Protein AF-A0A7T3RBI3-F1 (afdb_monomer_lite)

Organism: NCBI:txid2787628

Secondary structure (DSSP, 8-state):
----EETTEE-----------------------SS--SHHHHHHHHHHHHHTT-TTHHHHHHHHHHHHHHHHHHHHHHHTT----HHHHHHHHHHHHHHHHHHHHHS-----S-HHHHHHHHHHHHHH---HHHHHHHHHHHTT--TTTS-HHHHHHHHHHHHHHHHTT---

Radius of gyration: 20.13 Å; chains: 1; bounding box: 44×34×60 Å

Foldseek 3Di:
DDWDQDPPGTDDPPPDDDDDDPDDPDDPPQDADPDDPDLFNVLSNLLNVCVVPPVVSLVVNLVSQLVLQLVLLVVVCVVVVPDDDPVVSSVLSNQLSVVVSCCCPPVVDRDRDGPSVSSNVSSCCSVPPDDPVRLLVVVCVVVVHPLVPDDPVVVVVSVVVSVVVVVVPPDD

Sequence (172 aa):
MRGEKTECGFQYFLDFDFYEQEEKKEIDDLLFFAAPENDNQRLMNLQYEYYHGMPEKIDKIFLLLLEIARKIISKEAKEKKLIFCIDHKEELAVDSASLVIEQILKNRLKIRTSFIAYLYLQVKKTMYSKTKAQKLEDYCIKNNINFFLLSEDEKRKVKRNFEEYKKEGRHE

pLDDT: mean 77.63, std 19.92, range [29.38, 96.88]

Structure (mmCIF, N/CA/C/O backbone):
data_AF-A0A7T3RBI3-F1
#
_entry.id   AF-A0A7T3RBI3-F1
#
loop_
_atom_site.group_PDB
_atom_site.id
_atom_site.type_symbol
_atom_site.label_atom_id
_atom_site.label_alt_id
_atom_site.label_comp_id
_atom_site.label_asym_id
_atom_site.label_entity_id
_atom_site.label_seq_id
_atom_site.pdbx_PDB_ins_code
_atom_site.Cartn_x
_atom_site.Cartn_y
_atom_site.Cartn_z
_atom_site.occupancy
_atom_site.B_iso_or_equiv
_atom_site.auth_seq_id
_atom_site.auth_comp_id
_atom_site.auth_asym_id
_atom_site.auth_atom_id
_atom_site.pdbx_PDB_model_num
ATOM 1 N N . MET A 1 1 ? -12.278 -18.023 -1.692 1.00 36.78 1 MET A N 1
ATOM 2 C CA . MET A 1 1 ? -12.269 -17.496 -0.312 1.00 36.78 1 MET A CA 1
ATOM 3 C C . MET A 1 1 ? -13.171 -18.399 0.507 1.00 36.78 1 MET A C 1
ATOM 5 O O . MET A 1 1 ? -14.339 -18.506 0.154 1.00 36.78 1 MET A O 1
ATOM 9 N N . ARG A 1 2 ? -12.639 -19.129 1.492 1.00 31.02 2 ARG A N 1
ATOM 10 C CA . ARG A 1 2 ? -13.479 -19.882 2.431 1.00 31.02 2 ARG A CA 1
ATOM 11 C C . ARG A 1 2 ? -13.813 -18.928 3.571 1.00 31.02 2 ARG A C 1
ATOM 13 O O . ARG A 1 2 ? -12.907 -18.444 4.229 1.00 31.02 2 ARG A O 1
ATOM 20 N N . GLY A 1 3 ? -15.085 -18.574 3.701 1.00 29.38 3 GLY A N 1
ATOM 21 C CA . GLY A 1 3 ? -15.598 -17.858 4.861 1.00 29.38 3 GLY A CA 1
ATOM 22 C C . GLY A 1 3 ? -16.449 -18.832 5.652 1.00 29.38 3 GLY A C 1
ATOM 23 O O . GLY A 1 3 ? -17.344 -19.451 5.074 1.00 29.38 3 GLY A O 1
ATOM 24 N N . GLU A 1 4 ? -16.161 -18.988 6.936 1.00 33.66 4 GLU A N 1
ATOM 25 C CA . GLU A 1 4 ? -17.071 -19.668 7.849 1.00 33.66 4 GLU A CA 1
ATOM 26 C C . GLU A 1 4 ? -18.069 -18.668 8.429 1.00 33.66 4 GLU A C 1
ATOM 28 O O . GLU A 1 4 ? -17.805 -17.469 8.553 1.00 33.66 4 GLU A O 1
ATOM 33 N N . LYS A 1 5 ? -19.271 -19.171 8.699 1.00 30.84 5 LYS A N 1
ATOM 34 C CA . LYS A 1 5 ? -20.405 -18.389 9.178 1.00 30.84 5 LYS A CA 1
ATOM 35 C C . LYS A 1 5 ? -20.363 -18.412 10.705 1.00 30.84 5 LYS A C 1
ATOM 37 O O . LYS A 1 5 ? -20.611 -19.462 11.287 1.00 30.84 5 LYS A O 1
ATOM 42 N N . THR A 1 6 ? -20.059 -17.285 11.339 1.00 45.34 6 THR A N 1
ATOM 43 C CA . THR A 1 6 ? -20.161 -17.134 12.798 1.00 45.34 6 THR A CA 1
ATOM 44 C C . THR A 1 6 ? -21.398 -16.310 13.165 1.00 45.34 6 THR A C 1
ATOM 46 O O . THR A 1 6 ? -21.981 -15.625 12.317 1.00 45.34 6 THR A O 1
ATOM 49 N N . GLU A 1 7 ? -21.830 -16.399 14.428 1.00 40.50 7 GLU A N 1
ATOM 50 C CA . GLU A 1 7 ? -23.079 -15.803 14.938 1.00 40.50 7 GLU A CA 1
ATOM 51 C C . GLU A 1 7 ? -23.141 -14.262 14.827 1.00 40.50 7 GLU A C 1
ATOM 53 O O . GLU A 1 7 ? -24.224 -13.692 14.932 1.00 40.50 7 GLU A O 1
ATOM 58 N N . CYS A 1 8 ? -22.028 -13.588 14.503 1.00 34.12 8 CYS A N 1
ATOM 59 C CA . CYS A 1 8 ? -21.947 -12.130 14.331 1.00 34.12 8 CYS A CA 1
ATOM 60 C C . CYS A 1 8 ? -21.548 -11.649 12.915 1.00 34.12 8 CYS A C 1
ATOM 62 O O . CYS A 1 8 ? -21.332 -10.453 12.719 1.00 34.12 8 CYS A O 1
ATOM 64 N N . GLY A 1 9 ? -21.500 -12.525 11.901 1.00 40.78 9 GLY A N 1
ATOM 65 C CA . GLY A 1 9 ? -21.255 -12.144 10.498 1.00 40.78 9 GLY A CA 1
ATOM 66 C C . GLY A 1 9 ? -20.036 -12.810 9.849 1.00 40.78 9 GLY A C 1
ATOM 67 O O . GLY A 1 9 ? -19.403 -13.687 10.419 1.00 40.78 9 GLY A O 1
ATOM 68 N N . PHE A 1 10 ? -19.731 -12.436 8.598 1.00 33.91 10 PHE A N 1
ATOM 69 C CA . PHE A 1 10 ? -18.623 -13.028 7.832 1.00 33.91 10 PHE A CA 1
ATOM 70 C C . PHE A 1 10 ? -17.271 -12.459 8.280 1.00 33.91 10 PHE A C 1
ATOM 72 O O . PHE A 1 10 ? -16.916 -11.337 7.909 1.00 33.91 10 PHE A O 1
ATOM 79 N N . GLN A 1 11 ? -16.494 -13.252 9.015 1.00 35.03 11 GLN A N 1
ATOM 80 C CA . GLN A 1 11 ? -15.105 -12.945 9.343 1.00 35.03 11 GLN A CA 1
ATOM 81 C C . GLN A 1 11 ? -14.205 -13.415 8.194 1.00 35.03 11 GLN A C 1
ATOM 83 O O . GLN A 1 11 ? -14.110 -14.604 7.891 1.00 35.03 11 GLN A O 1
ATOM 88 N N . TYR A 1 12 ? -13.580 -12.465 7.497 1.00 39.38 12 TYR A N 1
ATOM 89 C CA . TYR A 1 12 ? -12.584 -12.774 6.474 1.00 39.38 12 TYR A CA 1
ATOM 90 C C . TYR A 1 12 ? -11.237 -12.950 7.171 1.00 39.38 12 TYR A C 1
ATOM 92 O O . TYR A 1 12 ? -10.554 -11.964 7.444 1.00 39.38 12 TYR A O 1
ATOM 100 N N . PHE A 1 13 ? -10.858 -14.195 7.446 1.00 35.34 13 PHE A N 1
ATOM 101 C CA . PHE A 1 13 ? -9.477 -14.520 7.776 1.00 35.34 13 PHE A CA 1
ATOM 102 C C . PHE A 1 13 ? -8.606 -14.211 6.550 1.00 35.34 13 PHE A C 1
ATOM 104 O O . PHE A 1 13 ? -8.731 -14.826 5.489 1.00 35.34 13 PHE A O 1
ATOM 111 N N . LEU A 1 14 ? -7.761 -13.186 6.663 1.00 39.34 14 LEU A N 1
ATOM 112 C CA . LEU A 1 14 ? -6.578 -13.070 5.818 1.00 39.34 14 LEU A CA 1
ATOM 113 C C . LEU A 1 14 ? -5.552 -14.039 6.408 1.00 39.34 14 LEU A C 1
ATOM 115 O O . LEU A 1 14 ? -4.709 -13.629 7.198 1.00 39.34 14 LEU A O 1
ATOM 119 N N . ASP A 1 15 ? -5.663 -15.319 6.050 1.00 32.56 15 ASP A N 1
ATOM 120 C CA . ASP A 1 15 ? -4.645 -16.329 6.347 1.00 32.56 15 ASP A CA 1
ATOM 121 C C . ASP A 1 15 ? -3.393 -16.005 5.527 1.00 32.56 15 ASP A C 1
ATOM 123 O O . ASP A 1 15 ? -3.202 -16.503 4.417 1.00 32.56 15 ASP A O 1
ATOM 127 N N . PHE A 1 16 ? -2.571 -15.088 6.022 1.00 39.59 16 PHE A N 1
ATOM 128 C CA . PHE A 1 16 ? -1.218 -14.886 5.524 1.00 39.59 16 PHE A CA 1
ATOM 129 C C . PHE A 1 16 ? -0.348 -14.375 6.670 1.00 39.59 16 PHE A C 1
ATOM 131 O O . PHE A 1 16 ? -0.054 -13.184 6.788 1.00 39.59 16 PHE A O 1
ATOM 138 N N . ASP A 1 17 ? 0.034 -15.304 7.543 1.00 34.22 17 ASP A N 1
ATOM 139 C CA . ASP A 1 17 ? 1.093 -15.084 8.517 1.00 34.22 17 ASP A CA 1
ATOM 140 C C . ASP A 1 17 ? 2.401 -14.854 7.760 1.00 34.22 17 ASP A C 1
ATOM 142 O O . ASP A 1 17 ? 2.870 -15.717 7.018 1.00 34.22 17 ASP A O 1
ATOM 146 N N . PHE A 1 18 ? 2.994 -13.676 7.932 1.00 42.56 18 PHE A N 1
ATOM 147 C CA . PHE A 1 18 ? 4.344 -13.406 7.455 1.00 42.56 18 PHE A CA 1
ATOM 148 C C . PHE A 1 18 ? 5.209 -12.976 8.637 1.00 42.56 18 PHE A C 1
ATOM 150 O O . PHE A 1 18 ? 5.390 -11.788 8.902 1.00 42.56 18 PHE A O 1
ATOM 157 N N . TYR A 1 19 ? 5.712 -13.970 9.368 1.00 39.12 19 TYR A N 1
ATOM 158 C CA . TYR A 1 19 ? 6.871 -13.808 10.236 1.00 39.12 19 TYR A CA 1
ATOM 159 C C . TYR A 1 19 ? 8.121 -14.301 9.496 1.00 39.12 19 TYR A C 1
ATOM 161 O O . TYR A 1 19 ? 8.124 -15.391 8.937 1.00 39.12 19 TYR A O 1
ATOM 169 N N . GLU A 1 20 ? 9.140 -13.437 9.512 1.00 46.16 20 GLU A N 1
ATOM 170 C CA . GLU A 1 20 ? 10.551 -13.647 9.151 1.00 46.16 20 GLU A CA 1
ATOM 171 C C . GLU A 1 20 ? 10.860 -14.098 7.711 1.00 46.16 20 GLU A C 1
ATOM 173 O O . GLU A 1 20 ? 10.853 -15.270 7.349 1.00 46.16 20 GLU A O 1
ATOM 178 N N . GLN A 1 21 ? 11.222 -13.121 6.874 1.00 45.31 21 GLN A N 1
ATOM 179 C CA . GLN A 1 21 ? 11.862 -13.367 5.584 1.00 45.31 21 GLN A CA 1
ATOM 180 C C . GLN A 1 21 ? 13.365 -13.582 5.824 1.00 45.31 21 GLN A C 1
ATOM 182 O O . GLN A 1 21 ? 14.106 -12.623 6.031 1.00 45.31 21 GLN A O 1
ATOM 187 N N . GLU A 1 22 ? 13.803 -14.842 5.832 1.00 36.69 22 GLU A N 1
ATOM 188 C CA . GLU A 1 22 ? 15.224 -15.205 5.824 1.00 36.69 22 GLU A CA 1
ATOM 189 C C . GLU A 1 22 ? 15.952 -14.573 4.624 1.00 36.69 22 GLU A C 1
ATOM 191 O O . GLU A 1 22 ? 15.441 -14.565 3.498 1.00 36.69 22 GLU A O 1
ATOM 196 N N . GLU A 1 23 ? 17.174 -14.082 4.858 1.00 37.06 23 GLU A N 1
ATOM 197 C CA . GLU A 1 23 ? 18.072 -13.515 3.848 1.00 37.06 23 GLU A CA 1
ATOM 198 C C . GLU A 1 23 ? 18.494 -14.570 2.808 1.00 37.06 23 GLU A C 1
ATOM 200 O O . GLU A 1 23 ? 19.575 -15.162 2.867 1.00 37.06 23 GLU A O 1
ATOM 205 N N . LYS A 1 24 ? 17.659 -14.809 1.795 1.00 34.53 24 LYS A N 1
ATOM 206 C CA . LYS A 1 24 ? 18.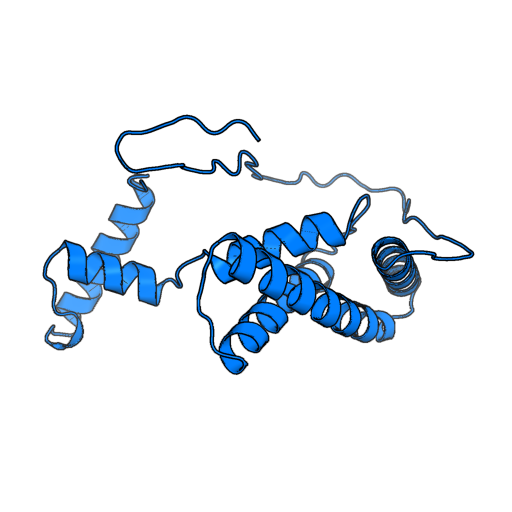092 -15.514 0.586 1.00 34.53 24 LYS A CA 1
ATOM 207 C C . LYS A 1 24 ? 18.833 -14.537 -0.322 1.00 34.53 24 LYS A C 1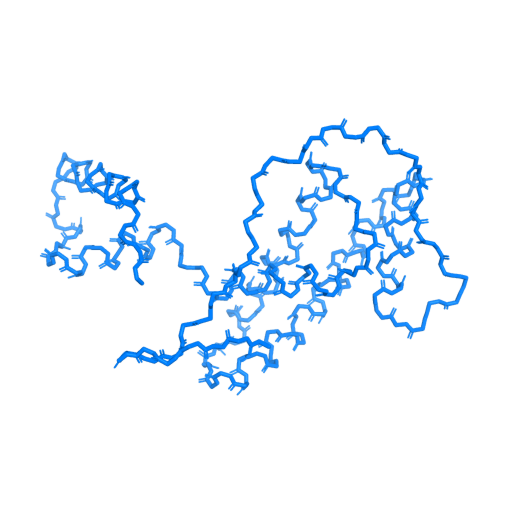
ATOM 209 O O . LYS A 1 24 ? 18.274 -13.550 -0.786 1.00 34.53 24 LYS A O 1
ATOM 214 N N . LYS A 1 25 ? 20.107 -14.835 -0.593 1.00 41.16 25 LYS A N 1
ATOM 215 C CA . LYS A 1 25 ? 20.902 -14.193 -1.651 1.00 41.16 25 LYS A CA 1
ATOM 216 C C . LYS A 1 25 ? 20.190 -14.401 -2.994 1.00 41.16 25 LYS A C 1
ATOM 218 O O . LYS A 1 25 ? 20.188 -15.512 -3.517 1.00 41.16 25 LYS A O 1
ATOM 223 N N . GLU A 1 26 ? 19.551 -13.358 -3.517 1.00 41.28 26 GLU A N 1
ATOM 224 C CA . GLU A 1 26 ? 18.744 -13.436 -4.737 1.00 41.28 26 GLU A CA 1
ATOM 225 C C . GLU A 1 26 ? 19.552 -13.082 -5.991 1.00 41.28 26 GLU A C 1
ATOM 227 O O . GLU A 1 26 ? 20.112 -11.993 -6.109 1.00 41.28 26 GLU A O 1
ATOM 232 N N . ILE A 1 27 ? 19.539 -14.012 -6.948 1.00 43.78 27 ILE A N 1
ATOM 233 C CA . ILE A 1 27 ? 19.799 -13.771 -8.370 1.00 43.78 27 ILE A CA 1
ATOM 234 C C . ILE A 1 27 ? 18.779 -12.730 -8.863 1.00 43.78 27 ILE A C 1
ATOM 236 O O . ILE A 1 27 ? 17.613 -12.755 -8.453 1.00 43.78 27 ILE A O 1
ATOM 240 N N . ASP A 1 28 ? 19.236 -11.783 -9.684 1.00 59.06 28 ASP A N 1
ATOM 241 C CA . ASP A 1 28 ? 18.520 -10.567 -10.090 1.00 59.06 28 ASP A CA 1
ATOM 242 C C . ASP A 1 28 ? 17.426 -10.826 -11.149 1.00 59.06 28 ASP A C 1
ATOM 244 O O . ASP A 1 28 ? 17.388 -10.208 -12.207 1.00 59.06 28 ASP A O 1
ATOM 248 N N . ASP A 1 29 ? 16.523 -11.770 -10.873 1.00 69.19 29 ASP A N 1
ATOM 249 C CA . ASP A 1 29 ? 15.448 -12.193 -11.781 1.00 69.19 29 ASP A CA 1
ATOM 250 C C . ASP A 1 29 ? 14.239 -11.242 -11.707 1.00 69.19 29 ASP A C 1
ATOM 252 O O . ASP A 1 29 ? 13.121 -11.624 -11.347 1.00 69.19 29 ASP A O 1
ATOM 256 N N . LEU A 1 30 ? 14.454 -9.960 -12.005 1.00 80.38 30 LEU A N 1
ATOM 257 C CA . LEU A 1 30 ? 13.359 -9.009 -12.178 1.00 80.38 30 LEU A CA 1
ATOM 258 C C . LEU A 1 30 ? 12.766 -9.156 -13.582 1.00 80.38 30 LEU A C 1
ATOM 260 O O . LEU A 1 30 ? 13.467 -9.056 -14.586 1.00 80.38 30 LEU A O 1
ATOM 264 N N . LEU A 1 31 ? 11.452 -9.381 -13.650 1.00 82.38 31 LEU A N 1
ATOM 265 C CA . LEU A 1 31 ? 10.739 -9.516 -14.918 1.00 82.38 31 LEU A CA 1
ATOM 266 C C . LEU A 1 31 ? 10.717 -8.183 -15.677 1.00 82.38 31 LEU A C 1
ATOM 268 O O . LEU A 1 31 ? 10.310 -7.158 -15.129 1.00 82.38 31 LEU A O 1
ATOM 272 N N . PHE A 1 32 ? 11.078 -8.236 -16.958 1.00 86.62 32 PHE A N 1
ATOM 273 C CA . PHE A 1 32 ? 10.935 -7.139 -17.907 1.00 86.62 32 PHE A CA 1
ATOM 274 C C . PHE A 1 32 ? 10.091 -7.588 -19.102 1.00 86.62 32 PHE A C 1
ATOM 276 O O . PHE A 1 32 ? 10.316 -8.649 -19.684 1.00 86.62 32 PHE A O 1
ATOM 283 N N . PHE A 1 33 ? 9.128 -6.759 -19.488 1.00 88.00 33 PHE A N 1
ATOM 284 C CA . PHE A 1 33 ? 8.228 -6.989 -20.612 1.00 88.00 33 PHE A CA 1
ATOM 285 C C . PHE A 1 33 ? 8.511 -5.955 -21.701 1.00 88.00 33 PHE A C 1
ATOM 287 O O . PHE A 1 33 ? 8.285 -4.766 -21.492 1.00 88.00 33 PHE A O 1
ATOM 294 N N . ALA A 1 34 ? 8.957 -6.387 -22.883 1.00 84.06 34 ALA A N 1
ATOM 295 C CA . ALA A 1 34 ? 9.275 -5.470 -23.985 1.00 84.06 34 ALA A CA 1
ATOM 296 C C . ALA A 1 34 ? 8.073 -4.608 -24.426 1.00 84.06 34 ALA A C 1
ATOM 298 O O . ALA A 1 34 ? 8.244 -3.453 -24.807 1.00 84.06 34 ALA A O 1
ATOM 299 N N . ALA A 1 35 ? 6.859 -5.155 -24.326 1.00 86.44 35 ALA A N 1
ATOM 300 C CA . ALA A 1 35 ? 5.606 -4.456 -24.578 1.00 86.44 35 ALA A CA 1
ATOM 301 C C . ALA A 1 35 ? 4.648 -4.688 -23.393 1.00 86.44 35 ALA A C 1
ATOM 303 O O . ALA A 1 35 ? 3.992 -5.726 -23.344 1.00 86.44 35 ALA A O 1
ATOM 304 N N . PRO A 1 36 ? 4.597 -3.782 -22.398 1.00 88.25 36 PRO A N 1
ATOM 305 C CA . PRO A 1 36 ? 3.705 -3.942 -21.256 1.00 88.25 36 PRO A CA 1
ATOM 306 C C . PRO A 1 36 ? 2.256 -3.616 -21.654 1.00 88.25 36 PRO A C 1
ATOM 308 O O . PRO A 1 36 ? 1.935 -2.485 -22.013 1.00 88.25 36 PRO A O 1
ATOM 311 N N . GLU A 1 37 ? 1.370 -4.603 -21.556 1.00 88.06 37 GLU A N 1
ATOM 312 C CA . GLU A 1 37 ? -0.044 -4.518 -21.948 1.00 88.06 37 GLU A CA 1
ATOM 313 C C . GLU A 1 37 ? -0.956 -4.064 -20.802 1.00 88.06 37 GLU A C 1
ATOM 315 O O . GLU A 1 37 ? -2.053 -3.557 -21.029 1.00 88.06 37 GLU A O 1
ATOM 320 N N . ASN A 1 38 ? -0.522 -4.257 -19.554 1.00 91.19 38 ASN A N 1
ATOM 321 C CA . ASN A 1 38 ? -1.320 -3.960 -18.368 1.00 91.19 38 ASN A CA 1
ATOM 322 C C . ASN A 1 38 ? -0.524 -3.220 -17.286 1.00 91.19 38 ASN A C 1
ATOM 324 O O . ASN A 1 38 ? 0.708 -3.227 -17.263 1.00 91.19 38 ASN A O 1
ATOM 328 N N . ASP A 1 39 ? -1.247 -2.602 -16.350 1.00 92.19 39 ASP A N 1
ATOM 329 C CA . ASP A 1 39 ? -0.660 -1.804 -15.268 1.00 92.19 39 ASP A CA 1
ATOM 330 C C . ASP A 1 39 ? 0.314 -2.604 -14.385 1.00 92.19 39 ASP A C 1
ATOM 332 O O . ASP A 1 39 ? 1.308 -2.057 -13.911 1.00 92.19 39 ASP A O 1
ATOM 336 N N . ASN A 1 40 ? 0.093 -3.914 -14.217 1.00 92.06 40 ASN A N 1
ATOM 337 C CA . ASN A 1 40 ? 1.011 -4.780 -13.477 1.00 92.06 40 ASN A CA 1
ATOM 338 C C . ASN A 1 40 ? 2.368 -4.901 -14.183 1.00 92.06 40 ASN A C 1
ATOM 340 O O . ASN A 1 40 ? 3.405 -4.721 -13.553 1.00 92.06 40 ASN A O 1
ATOM 344 N N . GLN A 1 41 ? 2.366 -5.172 -15.489 1.00 92.25 41 GLN A N 1
ATOM 345 C CA . GLN A 1 41 ? 3.582 -5.256 -16.301 1.00 92.25 41 GLN A CA 1
ATOM 346 C C . GLN A 1 41 ? 4.295 -3.902 -16.380 1.00 92.25 41 GLN A C 1
ATOM 348 O O . GLN A 1 41 ? 5.519 -3.850 -16.292 1.00 92.25 41 GLN A O 1
ATOM 353 N N . ARG A 1 42 ? 3.544 -2.795 -16.465 1.00 93.50 42 ARG A N 1
ATOM 354 C CA . ARG A 1 42 ? 4.112 -1.437 -16.407 1.00 93.50 42 ARG A CA 1
ATOM 355 C C . ARG A 1 42 ? 4.848 -1.194 -15.086 1.00 93.50 42 ARG A C 1
ATOM 357 O O . ARG A 1 42 ? 5.971 -0.703 -15.112 1.00 93.50 42 ARG A O 1
ATOM 364 N N . LEU A 1 43 ? 4.262 -1.579 -13.949 1.00 94.69 43 LEU A N 1
ATOM 365 C CA . LEU A 1 43 ? 4.920 -1.481 -12.639 1.00 94.69 43 LEU A CA 1
ATOM 366 C C . LEU A 1 43 ? 6.149 -2.393 -12.526 1.00 94.69 43 LEU A C 1
ATOM 368 O O . LEU A 1 43 ? 7.165 -1.968 -11.983 1.00 94.69 43 LEU A O 1
ATOM 372 N N . MET A 1 44 ? 6.089 -3.609 -13.074 1.00 91.62 44 MET A N 1
ATOM 373 C CA . MET A 1 44 ? 7.236 -4.525 -13.105 1.00 91.62 44 MET A CA 1
ATOM 374 C C . MET A 1 44 ? 8.406 -3.950 -13.907 1.00 91.62 44 MET A C 1
ATOM 376 O O . MET A 1 44 ? 9.531 -3.956 -13.414 1.00 91.62 44 MET A O 1
ATOM 380 N N . ASN A 1 45 ? 8.138 -3.362 -15.074 1.00 93.06 45 ASN A N 1
ATOM 381 C CA . ASN A 1 45 ? 9.164 -2.685 -15.865 1.00 93.06 45 ASN A CA 1
ATOM 382 C C . ASN A 1 45 ? 9.759 -1.482 -15.128 1.00 93.06 45 ASN A C 1
ATOM 384 O O . ASN A 1 45 ? 10.973 -1.315 -15.117 1.00 93.06 45 ASN A O 1
ATOM 388 N N . LEU A 1 46 ? 8.928 -0.658 -14.483 1.00 94.25 46 LEU A N 1
ATOM 389 C CA . LEU A 1 46 ? 9.421 0.485 -13.710 1.00 94.25 46 LEU A CA 1
ATOM 390 C C . LEU A 1 46 ? 10.302 0.042 -12.533 1.00 94.25 46 LEU A C 1
ATOM 392 O 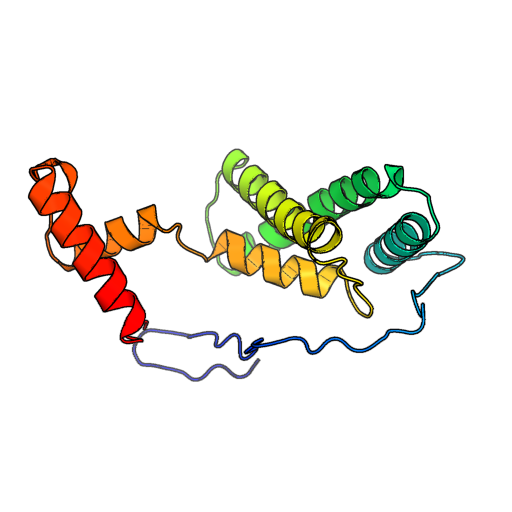O . LEU A 1 46 ? 11.325 0.667 -12.264 1.00 94.25 46 LEU A O 1
ATOM 396 N N . GLN A 1 47 ? 9.935 -1.046 -11.850 1.00 93.31 47 GLN A N 1
ATOM 397 C CA . GLN A 1 47 ? 10.759 -1.653 -10.804 1.00 93.31 47 GLN A CA 1
ATOM 398 C C . GLN A 1 47 ? 12.081 -2.179 -11.372 1.00 93.31 47 GLN A C 1
ATOM 400 O O . GLN A 1 47 ? 13.130 -1.954 -10.774 1.00 93.31 47 GLN A O 1
ATOM 405 N N . TYR A 1 48 ? 12.044 -2.856 -12.523 1.00 92.25 48 TYR A N 1
ATOM 406 C CA . TYR A 1 48 ? 13.243 -3.317 -13.218 1.00 92.25 48 TYR A CA 1
ATOM 407 C C . TYR A 1 48 ? 14.189 -2.145 -13.508 1.00 92.25 48 TYR A C 1
ATOM 409 O O . TYR A 1 48 ? 15.350 -2.188 -13.110 1.00 92.25 48 TYR A O 1
ATOM 417 N N . GLU A 1 49 ? 13.684 -1.073 -14.124 1.00 91.88 49 GLU A N 1
ATOM 418 C CA . GLU A 1 49 ? 14.465 0.130 -14.433 1.00 91.88 49 GLU A CA 1
ATOM 419 C C . GLU A 1 49 ? 15.031 0.792 -13.165 1.00 91.88 49 GLU A C 1
ATOM 421 O O . GLU A 1 49 ? 16.196 1.188 -13.146 1.00 91.88 49 GLU A O 1
ATOM 426 N N . TYR A 1 50 ? 14.242 0.859 -12.087 1.00 92.81 50 TYR A N 1
ATOM 427 C CA . TYR A 1 50 ? 14.680 1.388 -10.793 1.00 92.81 50 TYR A CA 1
ATOM 428 C C . TYR A 1 50 ? 15.893 0.629 -10.237 1.00 92.81 50 TYR A C 1
ATOM 430 O O . TYR A 1 50 ? 16.907 1.243 -9.899 1.00 92.81 50 TYR A O 1
ATOM 438 N N . TYR A 1 51 ? 15.828 -0.705 -10.196 1.00 89.38 51 TYR A N 1
ATOM 439 C CA . TYR A 1 51 ? 16.935 -1.533 -9.706 1.00 89.38 51 TYR A CA 1
ATOM 440 C C . TYR A 1 51 ? 18.141 -1.569 -10.658 1.00 89.38 51 TYR A C 1
ATOM 442 O O . TYR A 1 51 ? 19.251 -1.826 -10.201 1.00 89.38 51 TYR A O 1
ATOM 450 N N . HIS A 1 52 ? 17.955 -1.232 -11.938 1.00 88.56 52 HIS A N 1
ATOM 451 C CA . HIS A 1 52 ? 19.022 -1.107 -12.940 1.00 88.56 52 HIS A CA 1
ATOM 452 C C . HIS A 1 52 ? 19.631 0.305 -13.030 1.00 88.56 52 HIS A C 1
ATOM 454 O O . HIS A 1 52 ? 20.334 0.619 -13.991 1.00 88.56 52 HIS A O 1
ATOM 460 N N . GLY A 1 53 ? 19.408 1.156 -12.024 1.00 88.06 53 GLY A N 1
ATOM 461 C CA . GLY A 1 53 ? 20.119 2.428 -11.878 1.00 88.06 53 GLY A CA 1
ATOM 462 C C . GLY A 1 53 ? 19.359 3.668 -12.347 1.00 88.06 53 GLY A C 1
ATOM 463 O O . GLY A 1 53 ? 19.985 4.709 -12.524 1.00 88.06 53 GLY A O 1
ATOM 464 N N . MET A 1 54 ? 18.035 3.586 -12.515 1.00 90.88 54 MET A N 1
ATOM 465 C CA . MET A 1 54 ? 17.166 4.743 -12.781 1.00 90.88 54 MET A CA 1
ATOM 466 C C . MET A 1 54 ? 16.326 5.099 -11.537 1.00 90.88 54 MET A C 1
ATOM 468 O O . MET A 1 54 ? 15.139 4.758 -11.468 1.00 90.88 54 MET A O 1
ATOM 472 N N . PRO A 1 55 ? 16.907 5.749 -10.508 1.00 88.81 55 PRO A N 1
ATOM 473 C CA . PRO A 1 55 ? 16.212 6.028 -9.250 1.00 88.81 55 PRO A CA 1
ATOM 474 C C . PRO A 1 55 ? 14.957 6.896 -9.426 1.00 88.81 55 PRO A C 1
ATOM 476 O O . PRO A 1 55 ? 13.997 6.737 -8.676 1.00 88.81 55 PRO A O 1
ATOM 479 N N . GLU A 1 56 ? 14.907 7.750 -10.449 1.00 91.19 56 GLU A N 1
ATOM 480 C CA . GLU A 1 56 ? 13.766 8.608 -10.787 1.00 91.19 56 GLU A CA 1
ATOM 481 C C . GLU A 1 56 ? 12.498 7.827 -11.175 1.00 91.19 56 GLU A C 1
ATOM 483 O O . GLU A 1 56 ? 11.402 8.384 -11.263 1.00 91.19 56 GLU A O 1
ATOM 488 N N . LYS A 1 57 ? 12.610 6.515 -11.412 1.00 91.81 57 LYS A N 1
ATOM 489 C CA . LYS A 1 57 ? 11.455 5.655 -11.689 1.00 91.81 57 LYS A CA 1
ATOM 490 C C . LYS A 1 57 ? 10.591 5.426 -10.458 1.00 91.81 57 LYS A C 1
ATOM 492 O O . LYS A 1 57 ? 9.419 5.100 -10.631 1.00 91.81 57 LYS A O 1
ATOM 497 N N . ILE A 1 58 ? 11.106 5.660 -9.249 1.00 93.06 58 ILE A N 1
ATOM 498 C CA . ILE A 1 58 ? 10.322 5.513 -8.018 1.00 93.06 58 ILE A CA 1
ATOM 499 C C . ILE A 1 58 ? 9.093 6.433 -8.005 1.00 93.06 58 ILE A C 1
ATOM 501 O O . ILE A 1 58 ? 8.006 5.995 -7.631 1.00 93.06 58 ILE A O 1
ATOM 505 N N . ASP A 1 59 ? 9.220 7.655 -8.528 1.00 93.31 59 ASP A N 1
ATOM 506 C CA . ASP A 1 59 ? 8.113 8.612 -8.620 1.00 93.31 59 ASP A CA 1
ATOM 507 C C . ASP A 1 59 ? 7.040 8.113 -9.594 1.00 93.31 59 ASP A C 1
ATOM 509 O O . ASP A 1 59 ? 5.840 8.210 -9.338 1.00 93.31 59 ASP A O 1
ATOM 513 N N . LYS A 1 60 ? 7.467 7.499 -10.704 1.00 95.94 60 LYS A N 1
ATOM 514 C CA . LYS A 1 60 ? 6.556 6.893 -11.686 1.00 95.94 60 LYS A CA 1
ATOM 515 C C . LYS A 1 60 ? 5.844 5.669 -11.119 1.00 95.94 60 LYS A C 1
ATOM 517 O O . LYS A 1 60 ? 4.660 5.486 -11.400 1.00 95.94 60 LYS A O 1
ATOM 522 N N . ILE A 1 61 ? 6.538 4.857 -10.316 1.00 95.12 61 ILE A N 1
ATOM 523 C CA . ILE A 1 61 ? 5.930 3.744 -9.577 1.00 95.12 61 ILE A CA 1
ATOM 524 C C . ILE A 1 61 ? 4.860 4.302 -8.639 1.00 95.12 61 ILE A C 1
ATOM 526 O O . ILE A 1 61 ? 3.723 3.841 -8.684 1.00 95.12 61 ILE A O 1
ATOM 530 N N . PHE A 1 62 ? 5.185 5.324 -7.845 1.00 95.75 62 PHE A N 1
ATOM 531 C CA . PHE A 1 62 ? 4.249 5.928 -6.898 1.00 95.75 62 PHE A CA 1
ATOM 532 C C . PHE A 1 62 ? 2.986 6.467 -7.580 1.00 95.75 62 PHE A C 1
ATOM 534 O O . PHE A 1 62 ? 1.877 6.127 -7.170 1.00 95.75 62 PHE A O 1
ATOM 541 N N . LEU A 1 63 ? 3.133 7.248 -8.653 1.00 96.88 63 LEU A N 1
ATOM 542 C CA . LEU A 1 63 ? 1.994 7.817 -9.381 1.00 96.88 63 LEU A CA 1
ATOM 543 C C . LEU A 1 63 ? 1.083 6.735 -9.975 1.00 96.88 63 LEU A C 1
ATOM 545 O O . LEU A 1 63 ? -0.142 6.846 -9.894 1.00 96.88 63 LEU A O 1
ATOM 549 N N . LEU A 1 64 ? 1.666 5.672 -10.537 1.00 96.81 64 LEU A N 1
ATOM 550 C CA . LEU A 1 64 ? 0.891 4.568 -11.099 1.00 96.81 64 LEU A CA 1
ATOM 551 C C . LEU A 1 64 ? 0.201 3.743 -9.998 1.00 96.81 64 LEU A C 1
ATOM 553 O O . LEU A 1 64 ? -0.969 3.387 -10.140 1.00 96.81 64 LEU A O 1
ATOM 557 N N . LEU A 1 65 ? 0.875 3.499 -8.869 1.00 96.50 65 LEU A N 1
ATOM 558 C CA . LEU A 1 65 ? 0.267 2.868 -7.693 1.00 96.50 65 LEU A CA 1
ATOM 559 C C . LEU A 1 65 ? -0.917 3.680 -7.163 1.00 96.50 65 LEU A C 1
ATOM 561 O O . LEU A 1 65 ? -1.947 3.094 -6.839 1.00 96.50 65 LEU A O 1
ATOM 565 N N . LEU A 1 66 ? -0.796 5.007 -7.107 1.00 96.62 66 LEU A N 1
ATOM 566 C CA . LEU A 1 66 ? -1.858 5.896 -6.640 1.00 96.62 66 LEU A CA 1
ATOM 567 C C . LEU A 1 66 ? -3.110 5.790 -7.524 1.00 96.62 66 LEU A C 1
ATOM 569 O O . LEU A 1 66 ? -4.223 5.648 -7.015 1.00 96.62 66 LEU A O 1
ATOM 573 N N . GLU A 1 67 ? -2.942 5.790 -8.849 1.00 96.44 67 GLU A N 1
ATOM 574 C CA . GLU A 1 67 ? -4.055 5.627 -9.792 1.00 96.44 67 GLU A CA 1
ATOM 575 C C . GLU A 1 67 ? -4.786 4.289 -9.589 1.00 96.44 67 GLU A C 1
ATOM 577 O O . GLU A 1 67 ? -6.020 4.232 -9.535 1.00 96.44 67 GLU A O 1
ATOM 582 N N . ILE A 1 68 ? -4.025 3.205 -9.434 1.00 96.12 68 ILE A N 1
ATOM 583 C CA . ILE A 1 68 ? -4.573 1.862 -9.226 1.00 96.12 68 ILE A CA 1
ATOM 584 C C . ILE A 1 68 ? -5.250 1.767 -7.854 1.00 96.12 68 ILE A C 1
ATOM 586 O O . ILE A 1 68 ? -6.349 1.219 -7.754 1.00 96.12 68 ILE A O 1
ATOM 590 N N . ALA A 1 69 ? -4.651 2.336 -6.806 1.00 96.31 69 ALA A N 1
ATOM 591 C CA . ALA A 1 69 ? -5.209 2.344 -5.457 1.00 96.31 69 ALA A CA 1
ATOM 592 C C . ALA A 1 69 ? -6.578 3.033 -5.428 1.00 96.31 69 ALA A C 1
ATOM 594 O O . ALA A 1 69 ? -7.532 2.465 -4.898 1.00 96.31 69 ALA A O 1
ATOM 595 N N . ARG A 1 70 ? -6.728 4.189 -6.090 1.00 95.62 70 ARG A N 1
ATOM 596 C CA . ARG A 1 70 ? -8.021 4.887 -6.225 1.00 95.62 70 ARG A CA 1
ATOM 597 C C . ARG A 1 70 ? -9.095 4.004 -6.866 1.00 95.62 70 ARG A C 1
ATOM 599 O O . ARG A 1 70 ? -10.237 3.973 -6.392 1.00 95.62 70 ARG A O 1
ATOM 606 N N . LYS A 1 71 ? -8.739 3.264 -7.926 1.00 95.25 71 LYS A N 1
ATOM 607 C CA . LYS A 1 71 ? -9.643 2.316 -8.607 1.00 95.25 71 LYS A CA 1
ATOM 608 C C . LYS A 1 71 ? -10.056 1.179 -7.667 1.00 95.25 71 LYS A C 1
ATOM 610 O O . LYS A 1 71 ? -11.246 0.875 -7.571 1.00 95.25 71 LYS A O 1
ATOM 615 N N . ILE A 1 72 ? -9.099 0.592 -6.947 1.00 94.56 72 ILE A N 1
ATOM 616 C CA . ILE A 1 72 ? -9.346 -0.482 -5.975 1.00 94.56 72 ILE A CA 1
ATOM 617 C C . ILE A 1 72 ? -10.261 0.005 -4.847 1.00 94.56 72 ILE A C 1
ATOM 619 O O . ILE A 1 72 ? -11.284 -0.626 -4.593 1.00 94.56 72 ILE A O 1
ATOM 623 N N . ILE A 1 73 ? -9.938 1.133 -4.211 1.00 93.62 73 ILE A N 1
ATOM 624 C CA . ILE A 1 73 ? -10.709 1.702 -3.094 1.00 93.62 73 ILE A CA 1
ATOM 625 C C . ILE A 1 73 ? -12.140 1.996 -3.530 1.00 93.62 73 ILE A C 1
ATOM 627 O O . ILE A 1 73 ? -13.090 1.655 -2.830 1.00 93.62 73 ILE A O 1
ATOM 631 N N . SER A 1 74 ? -12.317 2.592 -4.711 1.00 92.44 74 SER A N 1
ATOM 632 C CA . SER A 1 74 ? -13.649 2.898 -5.238 1.00 92.44 74 SER A CA 1
ATOM 633 C C . SER A 1 74 ? -14.476 1.636 -5.479 1.00 92.44 74 SER A C 1
ATOM 635 O O . SER A 1 74 ? -15.671 1.617 -5.176 1.00 92.44 74 SER A O 1
ATOM 637 N N . LYS A 1 75 ? -13.845 0.573 -5.992 1.00 92.38 75 LYS A N 1
ATOM 638 C CA . LYS A 1 75 ? -14.487 -0.727 -6.197 1.00 92.38 75 LYS A CA 1
ATOM 639 C C . LYS A 1 75 ? -14.861 -1.382 -4.865 1.00 92.38 75 LYS A C 1
ATOM 641 O O . LYS A 1 75 ? -16.025 -1.721 -4.677 1.00 92.38 75 LYS A O 1
ATOM 646 N N . GLU A 1 76 ? -13.918 -1.492 -3.935 1.00 90.19 76 GLU A N 1
ATOM 647 C CA . GLU A 1 76 ? -14.130 -2.122 -2.626 1.00 90.19 76 GLU A CA 1
ATOM 648 C C . GLU A 1 76 ? -15.187 -1.359 -1.807 1.00 90.19 76 GLU A C 1
ATOM 650 O O . GLU A 1 76 ? -16.103 -1.966 -1.254 1.00 90.19 76 GLU A O 1
ATOM 655 N N . ALA A 1 77 ? -15.141 -0.021 -1.795 1.00 88.19 77 ALA A N 1
ATOM 656 C CA . ALA A 1 77 ? -16.138 0.803 -1.114 1.00 88.19 77 ALA A CA 1
ATOM 657 C C . ALA A 1 77 ? -17.548 0.588 -1.685 1.00 88.19 77 ALA A C 1
ATOM 659 O O . ALA A 1 77 ? -18.511 0.480 -0.926 1.00 88.19 77 ALA A O 1
ATOM 660 N N . LYS A 1 78 ? -17.678 0.461 -3.013 1.00 88.44 78 LYS A N 1
ATOM 661 C CA . LYS A 1 78 ? -18.958 0.157 -3.666 1.00 88.44 78 LYS A CA 1
ATOM 662 C C . LYS A 1 78 ? -19.461 -1.243 -3.308 1.00 88.44 78 LYS A C 1
ATOM 664 O O . LYS A 1 78 ? -20.632 -1.393 -2.971 1.00 88.44 78 LYS A O 1
ATOM 669 N N . GLU A 1 79 ? -18.595 -2.252 -3.362 1.00 86.44 79 GLU A N 1
ATOM 670 C CA . GLU A 1 79 ? -18.941 -3.646 -3.046 1.00 86.44 79 GLU A CA 1
ATOM 671 C C . GLU A 1 79 ? -19.372 -3.815 -1.584 1.00 86.44 79 GLU A C 1
ATOM 673 O O . GLU A 1 79 ? -20.339 -4.518 -1.291 1.00 86.44 79 GLU A O 1
ATOM 678 N N . LYS A 1 80 ? -18.694 -3.124 -0.664 1.00 84.44 80 LYS A N 1
ATOM 679 C CA . LYS A 1 80 ? -18.950 -3.187 0.781 1.00 84.44 80 LYS A CA 1
ATOM 680 C C . LYS A 1 80 ? -19.950 -2.143 1.280 1.00 84.44 80 LYS A C 1
ATOM 682 O O . LYS A 1 80 ? -20.226 -2.110 2.474 1.00 84.44 80 LYS A O 1
ATOM 687 N N . LYS A 1 81 ? -20.506 -1.314 0.387 1.00 85.50 81 LYS A N 1
ATOM 688 C CA . LYS A 1 81 ? -21.419 -0.203 0.715 1.00 85.50 81 LYS A CA 1
ATOM 689 C C . LYS A 1 81 ? -20.833 0.767 1.758 1.00 85.50 81 LYS A C 1
ATOM 691 O O . LYS A 1 81 ? -21.559 1.300 2.592 1.00 85.50 81 LYS A O 1
ATOM 696 N N . LEU A 1 82 ? -19.520 0.991 1.705 1.00 80.06 82 LEU A N 1
ATOM 697 C CA . LEU A 1 82 ? -18.819 1.947 2.561 1.00 80.06 82 LEU A CA 1
ATOM 698 C C . LEU A 1 82 ? -18.957 3.354 1.981 1.00 80.06 82 LEU A C 1
ATOM 700 O O . LEU A 1 82 ? -18.761 3.571 0.782 1.00 80.06 82 LEU A O 1
ATOM 704 N N . ILE A 1 83 ? -19.269 4.316 2.844 1.00 80.44 83 ILE A N 1
ATOM 705 C CA . ILE A 1 83 ? -19.420 5.719 2.464 1.00 80.44 83 ILE A CA 1
ATOM 706 C C . ILE A 1 83 ? -18.183 6.468 2.948 1.00 80.44 83 ILE A C 1
ATOM 708 O O . ILE A 1 83 ? -18.043 6.758 4.131 1.00 80.44 83 ILE A O 1
ATOM 712 N N . PHE A 1 84 ? -17.294 6.781 2.011 1.00 81.00 84 PHE A N 1
ATOM 713 C CA . PHE A 1 84 ? -16.147 7.655 2.238 1.00 81.00 84 PHE A CA 1
ATOM 714 C C . PHE A 1 84 ? -16.312 8.931 1.417 1.00 81.00 84 PHE A C 1
ATOM 716 O O . PHE A 1 84 ? -16.714 8.863 0.247 1.00 81.00 84 PHE A O 1
ATOM 723 N N . CYS A 1 85 ? -15.982 10.080 2.012 1.00 85.12 85 CYS A N 1
ATOM 724 C CA . CYS A 1 85 ? -15.843 11.326 1.265 1.00 85.12 85 CYS A CA 1
ATOM 725 C C . CYS A 1 85 ? -14.656 11.240 0.289 1.00 85.12 85 CYS A C 1
ATOM 727 O O . CYS A 1 85 ? -13.832 10.326 0.367 1.00 85.12 85 CYS A O 1
ATOM 729 N N . ILE A 1 86 ? -14.601 12.168 -0.668 1.00 85.75 86 ILE A N 1
ATOM 730 C CA . ILE A 1 86 ? -13.567 12.178 -1.713 1.00 85.75 86 ILE A CA 1
ATOM 731 C C . ILE A 1 86 ? -12.175 12.314 -1.088 1.00 85.75 86 ILE A C 1
ATOM 733 O O . ILE A 1 86 ? -11.302 11.512 -1.405 1.00 85.75 86 ILE A O 1
ATOM 737 N N . ASP A 1 87 ? -12.012 13.242 -0.146 1.00 87.69 87 ASP A N 1
ATOM 738 C CA . ASP A 1 87 ? -10.725 13.510 0.505 1.00 87.69 87 ASP A CA 1
ATOM 739 C C . ASP A 1 87 ? -10.209 12.282 1.259 1.00 87.69 87 ASP A C 1
ATOM 741 O O . ASP A 1 87 ? -9.060 11.885 1.098 1.00 87.69 87 ASP A O 1
ATOM 745 N N . HIS A 1 88 ? -11.083 11.585 1.987 1.00 86.25 88 HIS A N 1
ATOM 746 C CA . HIS A 1 88 ? -10.679 10.385 2.713 1.00 86.25 88 HIS A CA 1
ATOM 747 C C . HIS A 1 88 ? -10.308 9.218 1.784 1.00 86.25 88 HIS A C 1
ATOM 749 O O . HIS A 1 88 ? -9.402 8.442 2.080 1.00 86.25 88 HIS A O 1
ATOM 755 N N . LYS A 1 89 ? -10.966 9.084 0.623 1.00 88.31 89 LYS A N 1
ATOM 756 C CA . LYS A 1 89 ? -10.546 8.097 -0.391 1.00 88.31 89 LYS A CA 1
ATOM 757 C C . LYS A 1 89 ? -9.163 8.417 -0.945 1.00 88.31 89 LYS A C 1
ATOM 759 O O . LYS A 1 89 ? -8.418 7.491 -1.260 1.00 88.31 89 LYS A O 1
ATOM 764 N N . GLU A 1 90 ? -8.852 9.701 -1.084 1.00 91.69 90 GLU A N 1
ATOM 765 C CA . GLU A 1 90 ? -7.554 10.160 -1.556 1.00 91.69 90 GLU A CA 1
ATOM 766 C C . GLU A 1 90 ? -6.458 9.885 -0.522 1.00 91.69 90 GLU A C 1
ATOM 768 O O . GLU A 1 90 ? -5.444 9.287 -0.873 1.00 91.69 90 GLU A O 1
ATOM 773 N N . GLU A 1 91 ? -6.696 10.202 0.753 1.00 91.19 91 GLU A N 1
ATOM 774 C CA . GLU A 1 91 ? -5.793 9.861 1.864 1.00 91.19 91 GLU A CA 1
ATOM 775 C C . GLU A 1 91 ? -5.485 8.359 1.895 1.00 91.19 91 GLU A C 1
ATOM 777 O O . GLU A 1 91 ? -4.324 7.957 1.874 1.00 91.19 91 GLU A O 1
ATOM 782 N N . LEU A 1 92 ? -6.520 7.514 1.834 1.00 91.31 92 LEU A N 1
ATOM 783 C CA . LEU A 1 92 ? -6.357 6.060 1.807 1.00 91.31 92 LEU A CA 1
ATOM 784 C C . LEU A 1 92 ? -5.531 5.590 0.602 1.00 91.31 92 LEU A C 1
ATOM 786 O O . LEU A 1 92 ? -4.743 4.648 0.722 1.00 91.31 92 LEU A O 1
ATOM 790 N N . ALA A 1 93 ? -5.699 6.215 -0.565 1.00 94.94 93 ALA A N 1
ATOM 791 C CA . ALA A 1 93 ? -4.937 5.868 -1.760 1.00 94.94 93 ALA A CA 1
ATOM 792 C C . ALA A 1 93 ? -3.455 6.237 -1.602 1.00 94.94 93 ALA A C 1
ATOM 794 O O . ALA A 1 93 ? -2.586 5.408 -1.894 1.00 94.94 93 ALA A O 1
ATOM 795 N N . VAL A 1 94 ? -3.177 7.440 -1.091 1.00 94.75 94 VAL A N 1
ATOM 796 C CA . VAL A 1 94 ? -1.824 7.931 -0.802 1.00 94.75 94 VAL A CA 1
ATOM 797 C C . VAL A 1 94 ? -1.137 7.049 0.235 1.00 94.75 94 VAL A C 1
ATOM 799 O O . VAL A 1 94 ? -0.015 6.602 -0.006 1.00 94.75 94 VAL A O 1
ATOM 802 N N . ASP A 1 95 ? -1.809 6.727 1.339 1.00 92.00 95 ASP A N 1
ATOM 803 C CA . ASP A 1 95 ? -1.270 5.864 2.393 1.00 92.00 95 ASP A CA 1
ATOM 804 C C . ASP A 1 95 ? -0.937 4.470 1.853 1.00 92.00 95 ASP A C 1
ATOM 806 O O . ASP A 1 95 ? 0.133 3.919 2.120 1.00 92.00 95 ASP A O 1
ATOM 810 N N . SER A 1 96 ? -1.821 3.906 1.026 1.00 93.62 96 SER A N 1
ATOM 811 C CA . SER A 1 96 ? -1.633 2.567 0.454 1.00 93.62 96 SER A CA 1
ATOM 812 C C . SER A 1 96 ? -0.430 2.511 -0.482 1.00 93.62 96 SER A C 1
ATOM 814 O O . SER A 1 96 ? 0.377 1.583 -0.399 1.00 93.62 96 SER A O 1
ATOM 816 N N . ALA A 1 97 ? -0.292 3.502 -1.366 1.00 95.25 97 ALA A N 1
ATOM 817 C CA . ALA A 1 97 ? 0.850 3.609 -2.268 1.00 95.25 97 ALA A CA 1
ATOM 818 C C . ALA A 1 97 ? 2.152 3.875 -1.495 1.00 95.25 97 ALA A C 1
ATOM 820 O O . ALA A 1 97 ? 3.175 3.248 -1.778 1.00 95.25 97 ALA A O 1
ATOM 821 N N . SER A 1 98 ? 2.105 4.738 -0.476 1.00 93.31 98 SER A N 1
ATOM 822 C CA . SER A 1 98 ? 3.257 5.069 0.370 1.00 93.31 98 SER A CA 1
ATOM 823 C C . SER A 1 98 ? 3.795 3.846 1.103 1.00 93.31 98 SER A C 1
ATOM 825 O O . SER A 1 98 ? 5.006 3.645 1.132 1.00 93.31 98 SER A O 1
ATOM 827 N N . LEU A 1 99 ? 2.917 2.974 1.611 1.00 91.50 99 LEU A N 1
ATOM 828 C CA . LEU A 1 99 ? 3.328 1.715 2.235 1.00 91.50 99 LEU A CA 1
ATOM 829 C C . LEU A 1 99 ? 4.090 0.808 1.263 1.00 91.50 99 LEU A C 1
ATOM 831 O O . LEU A 1 99 ? 5.047 0.158 1.667 1.00 91.50 99 LEU A O 1
ATOM 835 N N . VAL A 1 100 ? 3.705 0.754 -0.016 1.00 92.31 100 VAL A N 1
ATOM 836 C CA . VAL A 1 100 ? 4.445 -0.030 -1.019 1.00 92.31 100 VAL A CA 1
ATOM 837 C C . VAL A 1 100 ? 5.817 0.591 -1.288 1.00 92.31 100 VAL A C 1
ATOM 839 O O . VAL A 1 100 ? 6.822 -0.117 -1.244 1.00 92.31 100 VAL A O 1
ATOM 842 N N . ILE A 1 101 ? 5.876 1.906 -1.518 1.00 92.56 101 ILE A N 1
ATOM 843 C CA . ILE A 1 101 ? 7.135 2.623 -1.773 1.00 92.56 101 ILE A CA 1
ATOM 844 C C . ILE A 1 101 ? 8.094 2.509 -0.589 1.00 92.56 101 ILE A C 1
ATOM 846 O O . ILE A 1 101 ? 9.280 2.252 -0.779 1.00 92.56 101 ILE A O 1
ATOM 850 N N . GLU A 1 102 ? 7.595 2.633 0.639 1.00 90.69 102 GLU A N 1
ATOM 851 C CA . GLU A 1 102 ? 8.402 2.491 1.847 1.00 90.69 102 GLU A CA 1
ATOM 852 C C . GLU A 1 102 ? 9.086 1.119 1.911 1.00 90.69 102 GLU A C 1
ATOM 854 O O . GLU A 1 102 ? 10.257 1.031 2.278 1.00 90.69 102 GLU A O 1
ATOM 859 N N . GLN A 1 103 ? 8.394 0.054 1.503 1.00 88.12 103 GLN A N 1
ATOM 860 C CA . GLN A 1 103 ? 8.960 -1.297 1.468 1.00 88.12 103 GLN A CA 1
ATOM 861 C C . GLN A 1 103 ? 10.028 -1.446 0.379 1.00 88.12 103 GLN A C 1
ATOM 863 O O . GLN A 1 103 ? 11.057 -2.079 0.616 1.00 88.12 103 GLN A O 1
ATOM 868 N N . ILE A 1 104 ? 9.830 -0.824 -0.785 1.00 88.50 104 ILE A N 1
ATOM 869 C CA . ILE A 1 104 ? 10.834 -0.798 -1.861 1.00 88.50 104 ILE A CA 1
ATOM 870 C C . ILE A 1 104 ? 12.093 -0.051 -1.396 1.00 88.50 104 ILE A C 1
ATOM 872 O O . ILE A 1 104 ? 13.203 -0.545 -1.584 1.00 88.50 104 ILE A O 1
ATOM 876 N N . LEU A 1 105 ? 11.936 1.100 -0.736 1.00 87.12 105 LEU A N 1
ATOM 877 C CA . LEU A 1 105 ? 13.053 1.945 -0.305 1.00 87.12 105 LEU A CA 1
ATOM 878 C C . LEU A 1 105 ? 13.798 1.390 0.916 1.00 87.12 105 LEU A C 1
ATOM 880 O O . LEU A 1 105 ? 15.025 1.319 0.908 1.00 87.12 105 LEU A O 1
ATOM 884 N N . LYS A 1 106 ? 13.076 1.015 1.978 1.00 85.38 106 LYS A N 1
ATOM 885 C CA . LYS A 1 106 ? 13.682 0.601 3.256 1.00 85.38 106 LYS A CA 1
ATOM 886 C C . LYS A 1 106 ? 14.103 -0.859 3.248 1.00 85.38 106 LYS A C 1
ATOM 888 O O . LYS A 1 106 ? 15.213 -1.176 3.659 1.00 85.38 106 LYS A O 1
ATOM 893 N N . ASN A 1 107 ? 13.227 -1.730 2.754 1.00 82.75 107 ASN A N 1
ATOM 894 C CA . ASN A 1 107 ? 13.411 -3.179 2.826 1.00 82.75 107 ASN A CA 1
ATOM 895 C C . ASN A 1 107 ? 13.909 -3.776 1.507 1.00 82.75 107 ASN A C 1
ATOM 897 O O . ASN A 1 107 ? 14.030 -4.991 1.397 1.00 82.75 107 ASN A O 1
ATOM 901 N N . ARG A 1 108 ? 14.197 -2.932 0.502 1.00 85.62 108 ARG A N 1
ATOM 902 C CA . ARG A 1 108 ? 14.623 -3.353 -0.842 1.00 85.62 108 ARG A CA 1
ATOM 903 C C . ARG A 1 108 ? 13.675 -4.393 -1.449 1.00 85.62 108 ARG A C 1
ATOM 905 O O . ARG A 1 108 ? 14.121 -5.307 -2.139 1.00 85.62 108 ARG A O 1
ATOM 912 N N . LEU A 1 109 ? 12.374 -4.248 -1.185 1.00 86.50 109 LEU A N 1
ATOM 913 C CA . LEU A 1 109 ? 11.353 -5.192 -1.625 1.00 86.50 109 LEU A CA 1
ATOM 914 C C . LEU A 1 109 ? 11.332 -5.316 -3.155 1.00 86.50 109 LEU A C 1
ATOM 916 O O . LEU A 1 109 ? 10.999 -4.360 -3.851 1.00 86.50 109 LEU A O 1
ATOM 920 N N . LYS A 1 110 ? 11.577 -6.529 -3.661 1.00 88.75 110 LYS A N 1
ATOM 921 C CA . LYS A 1 110 ? 11.406 -6.888 -5.075 1.00 88.75 110 LYS A CA 1
ATOM 922 C C . LYS A 1 110 ? 10.088 -7.630 -5.277 1.00 88.75 110 LYS A C 1
ATOM 924 O O . LYS A 1 110 ? 9.941 -8.788 -4.886 1.00 88.75 110 LYS A O 1
ATOM 929 N N . ILE A 1 111 ? 9.115 -6.990 -5.917 1.00 86.31 111 ILE A N 1
ATOM 930 C CA . ILE A 1 111 ? 7.828 -7.616 -6.239 1.00 86.31 111 ILE A CA 1
ATOM 931 C C . ILE A 1 111 ? 7.985 -8.453 -7.511 1.00 86.31 111 ILE A C 1
ATOM 933 O O . ILE A 1 111 ? 8.157 -7.919 -8.604 1.00 86.31 111 ILE A O 1
ATOM 937 N N . ARG A 1 112 ? 7.920 -9.780 -7.361 1.00 84.69 112 ARG A N 1
ATOM 938 C CA . ARG A 1 112 ? 8.206 -10.748 -8.438 1.00 84.69 112 ARG A CA 1
ATOM 939 C C . ARG A 1 112 ? 6.980 -11.221 -9.217 1.00 84.69 112 ARG A C 1
ATOM 941 O O . ARG A 1 112 ? 7.120 -11.694 -10.336 1.00 84.69 112 ARG A O 1
ATOM 948 N N . THR A 1 113 ? 5.784 -11.128 -8.634 1.00 81.75 113 THR A N 1
ATOM 949 C CA . THR A 1 113 ? 4.568 -11.748 -9.193 1.00 81.75 113 THR A CA 1
ATOM 950 C C . THR A 1 113 ? 3.510 -10.721 -9.568 1.00 81.75 113 THR A C 1
ATOM 952 O O . THR A 1 113 ? 3.186 -10.557 -10.742 1.00 81.75 113 THR A O 1
ATOM 955 N N . SER A 1 114 ? 2.959 -10.003 -8.589 1.00 87.12 114 SER A N 1
ATOM 956 C CA . SER A 1 114 ? 1.918 -9.018 -8.855 1.00 87.12 114 SER A CA 1
ATOM 957 C C . SER A 1 114 ? 1.978 -7.828 -7.913 1.00 87.12 114 SER A C 1
ATOM 959 O O . SER A 1 114 ? 1.699 -7.932 -6.717 1.00 87.12 114 SER A O 1
ATOM 961 N N . PHE A 1 115 ? 2.247 -6.667 -8.501 1.00 90.12 115 PHE A N 1
ATOM 962 C CA . PHE A 1 115 ? 2.075 -5.377 -7.850 1.00 90.12 115 PHE A CA 1
ATOM 963 C C . PHE A 1 115 ? 0.621 -5.131 -7.466 1.00 90.12 115 PHE A C 1
ATOM 965 O O . PHE A 1 115 ? 0.357 -4.602 -6.393 1.00 90.12 115 PHE A O 1
ATOM 972 N N . ILE A 1 116 ? -0.326 -5.543 -8.312 1.00 91.44 116 ILE A N 1
ATOM 973 C CA . ILE A 1 116 ? -1.756 -5.332 -8.064 1.00 91.44 116 ILE A CA 1
ATOM 974 C C . ILE A 1 116 ? -2.212 -6.103 -6.825 1.00 91.44 116 ILE A C 1
ATOM 976 O O . ILE A 1 116 ? -2.897 -5.536 -5.976 1.00 91.44 116 ILE A O 1
ATOM 980 N N . ALA A 1 117 ? -1.807 -7.369 -6.687 1.00 90.38 117 ALA A N 1
ATOM 981 C CA . ALA A 1 117 ? -2.145 -8.173 -5.513 1.00 90.38 117 ALA A CA 1
ATOM 982 C C . ALA A 1 117 ? -1.524 -7.594 -4.232 1.00 90.38 117 ALA A C 1
ATOM 984 O O . ALA A 1 117 ? -2.199 -7.490 -3.208 1.00 90.38 117 ALA A O 1
ATOM 985 N N . TYR A 1 118 ? -0.260 -7.168 -4.302 1.00 92.06 118 TYR A N 1
ATOM 986 C CA . TYR A 1 118 ? 0.422 -6.562 -3.163 1.00 92.06 118 TYR A CA 1
ATOM 987 C C . TYR A 1 118 ? -0.197 -5.215 -2.761 1.00 92.06 118 TYR A C 1
ATOM 989 O O . TYR A 1 118 ? -0.452 -4.971 -1.582 1.00 92.06 118 TYR A O 1
ATOM 997 N N . LEU A 1 119 ? -0.515 -4.361 -3.735 1.00 94.12 119 LEU A N 1
ATOM 998 C CA . LEU A 1 119 ? -1.197 -3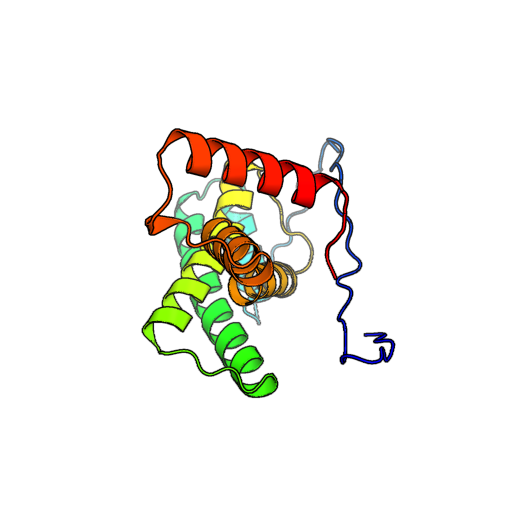.094 -3.495 1.00 94.12 119 LEU A CA 1
ATOM 999 C C . LEU A 1 119 ? -2.598 -3.315 -2.920 1.00 94.12 119 LEU A C 1
ATOM 1001 O O . LEU A 1 119 ? -2.980 -2.620 -1.986 1.00 94.12 119 LEU A O 1
ATOM 1005 N N . TYR A 1 120 ? -3.348 -4.302 -3.418 1.00 92.44 120 TYR A N 1
ATOM 1006 C CA . TYR A 1 120 ? -4.664 -4.656 -2.881 1.00 92.44 120 TYR A CA 1
ATOM 1007 C C . TYR A 1 120 ? -4.598 -5.009 -1.388 1.00 92.44 120 TYR A C 1
ATOM 1009 O O . TYR A 1 120 ? -5.464 -4.599 -0.615 1.00 92.44 120 TYR A O 1
ATOM 1017 N N . LEU A 1 121 ? -3.543 -5.711 -0.961 1.00 90.19 121 LEU A N 1
ATOM 1018 C CA . LEU A 1 121 ? -3.302 -5.991 0.454 1.00 90.19 121 LEU A CA 1
ATOM 1019 C C . LEU A 1 121 ? -3.057 -4.706 1.257 1.00 90.19 121 LEU A C 1
ATOM 1021 O O . LEU A 1 121 ? -3.652 -4.538 2.322 1.00 90.19 121 LEU A O 1
ATOM 1025 N N . GLN A 1 122 ? -2.228 -3.787 0.751 1.00 91.75 122 GLN A N 1
ATOM 1026 C CA . GLN A 1 122 ? -1.988 -2.509 1.433 1.00 91.75 122 GLN A CA 1
ATOM 1027 C C . GLN A 1 122 ? -3.251 -1.650 1.493 1.00 91.75 122 GLN A C 1
ATOM 1029 O O . GLN A 1 122 ? -3.527 -1.071 2.536 1.00 91.75 122 GLN A O 1
ATOM 1034 N N . VAL A 1 123 ? -4.069 -1.650 0.439 1.00 91.19 123 VAL A N 1
ATOM 1035 C CA . VAL A 1 123 ? -5.373 -0.976 0.427 1.00 91.19 123 VAL A CA 1
ATOM 1036 C C . VAL A 1 123 ? -6.312 -1.560 1.479 1.00 91.19 123 VAL A C 1
ATOM 1038 O O . VAL A 1 123 ? -6.948 -0.822 2.221 1.00 91.19 123 VAL A O 1
ATOM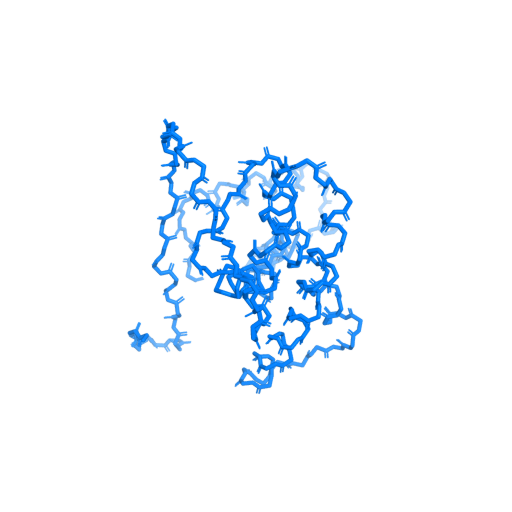 1041 N N . LYS A 1 124 ? -6.388 -2.886 1.621 1.00 88.25 124 LYS A N 1
ATOM 1042 C CA . LYS A 1 124 ? -7.180 -3.485 2.707 1.00 88.25 124 LYS A CA 1
ATOM 1043 C C . LYS A 1 124 ? -6.661 -3.085 4.076 1.00 88.25 124 LYS A C 1
ATOM 1045 O O . LYS A 1 124 ? -7.449 -2.791 4.973 1.00 88.25 124 LYS A O 1
ATOM 1050 N N . LYS A 1 125 ? -5.340 -3.071 4.239 1.00 86.69 125 LYS A N 1
ATOM 1051 C CA . LYS A 1 125 ? -4.711 -2.641 5.480 1.00 86.69 125 LYS A CA 1
ATOM 1052 C C . LYS A 1 125 ? -5.083 -1.194 5.790 1.00 86.69 125 LYS A C 1
ATOM 1054 O O . LYS A 1 125 ? -5.541 -0.946 6.892 1.00 86.69 125 LYS A O 1
ATOM 1059 N N . THR A 1 126 ? -4.973 -0.256 4.861 1.00 87.69 126 THR A N 1
ATOM 1060 C CA . THR A 1 126 ? -5.336 1.151 5.111 1.00 87.69 126 THR A CA 1
ATOM 1061 C C . THR A 1 126 ? -6.836 1.334 5.334 1.00 87.69 126 THR A C 1
ATOM 1063 O O . THR A 1 126 ? -7.221 1.993 6.290 1.00 87.69 126 THR A O 1
ATOM 1066 N N . MET A 1 127 ? -7.689 0.688 4.534 1.00 83.56 127 MET A N 1
ATOM 1067 C CA . MET A 1 127 ? -9.148 0.819 4.638 1.00 83.56 127 MET A CA 1
ATOM 1068 C C . MET A 1 127 ? -9.729 0.243 5.933 1.00 83.56 127 MET A C 1
ATOM 1070 O O . MET A 1 127 ? -10.727 0.758 6.434 1.00 83.56 127 MET A O 1
ATOM 1074 N N . TYR A 1 128 ? -9.158 -0.849 6.447 1.00 81.50 128 TYR A N 1
ATOM 1075 C CA . TYR A 1 128 ? -9.732 -1.587 7.578 1.00 81.50 128 TYR A CA 1
ATOM 1076 C C . TYR A 1 128 ? -8.887 -1.541 8.847 1.00 81.50 128 TYR A C 1
ATOM 1078 O O . TYR A 1 128 ? -9.386 -1.876 9.924 1.00 81.50 128 TYR A O 1
ATOM 1086 N N . SER A 1 129 ? -7.615 -1.144 8.771 1.00 72.06 129 SER A N 1
ATOM 1087 C CA . SER A 1 129 ? -6.825 -0.979 9.985 1.00 72.06 129 SER A CA 1
ATOM 1088 C C . SER A 1 129 ? -7.253 0.292 10.704 1.00 72.06 129 SER A C 1
ATOM 1090 O O . SER A 1 129 ? -7.063 1.409 10.237 1.00 72.06 129 SER A O 1
ATOM 1092 N N . LYS A 1 130 ? -7.822 0.112 11.894 1.00 65.25 130 LYS A N 1
ATOM 1093 C CA . LYS A 1 130 ? -8.002 1.220 12.827 1.00 65.25 130 LYS A CA 1
ATOM 1094 C C . LYS A 1 130 ? -6.634 1.731 13.273 1.00 65.25 130 LYS A C 1
ATOM 1096 O O . LYS A 1 130 ? -5.749 0.930 13.611 1.00 65.25 130 LYS A O 1
ATOM 1101 N N . THR A 1 131 ? -6.465 3.049 13.322 1.00 64.19 131 THR A N 1
ATOM 1102 C CA . THR A 1 131 ? -5.249 3.660 13.875 1.00 64.19 131 THR A CA 1
ATOM 1103 C C . THR A 1 131 ? -5.076 3.255 15.341 1.00 64.19 131 THR A C 1
ATOM 1105 O O . THR A 1 131 ? -6.034 2.871 16.013 1.00 64.19 131 THR A O 1
ATOM 1108 N N . LYS A 1 132 ? -3.856 3.345 15.892 1.00 65.00 132 LYS A N 1
ATOM 1109 C CA . LYS A 1 132 ? -3.649 3.092 17.335 1.00 65.00 132 LYS A CA 1
ATOM 1110 C C . LYS A 1 132 ? -4.552 3.978 18.202 1.00 65.00 132 LYS A C 1
ATOM 1112 O O . LYS A 1 132 ? -5.030 3.514 19.228 1.00 65.00 132 LYS A O 1
ATOM 1117 N N . ALA A 1 133 ? -4.788 5.217 17.768 1.00 63.53 133 ALA A N 1
ATOM 1118 C CA . ALA A 1 133 ? -5.682 6.150 18.439 1.00 63.53 133 ALA A CA 1
ATOM 1119 C C . ALA A 1 133 ? -7.138 5.669 18.396 1.00 63.53 133 ALA A C 1
ATOM 1121 O O . ALA A 1 133 ? -7.759 5.585 19.445 1.00 63.53 133 ALA A O 1
ATOM 1122 N N . GLN A 1 134 ? -7.638 5.251 17.231 1.00 66.88 134 GLN A N 1
ATOM 1123 C CA . GLN A 1 134 ? -8.992 4.699 17.095 1.00 66.88 134 GLN A CA 1
ATOM 1124 C C . GLN A 1 134 ? -9.171 3.395 17.880 1.00 66.88 134 GLN A C 1
ATOM 1126 O O . GLN A 1 134 ? -10.194 3.196 18.518 1.00 66.88 134 GLN A O 1
ATOM 1131 N N . LYS A 1 135 ? -8.160 2.518 17.903 1.00 75.06 135 LYS A N 1
ATOM 1132 C CA . LYS A 1 135 ? -8.194 1.298 18.728 1.00 75.06 135 LYS A CA 1
ATOM 1133 C C . LYS A 1 135 ? -8.207 1.613 20.226 1.00 75.06 135 LYS A C 1
ATOM 1135 O O . LYS A 1 135 ? -8.871 0.917 20.988 1.00 75.06 135 LYS A O 1
ATOM 1140 N N . LEU A 1 136 ? -7.468 2.639 20.649 1.00 74.56 136 LEU A N 1
ATOM 1141 C CA . LEU A 1 136 ? -7.488 3.121 22.030 1.00 74.56 136 LEU A CA 1
ATOM 1142 C C . LEU A 1 136 ? -8.837 3.764 22.366 1.00 74.56 136 LEU A C 1
ATOM 1144 O O . LEU A 1 136 ? -9.355 3.552 23.454 1.00 74.56 136 LEU A O 1
ATOM 1148 N N . GLU A 1 137 ? -9.416 4.520 21.440 1.00 73.88 137 GLU A N 1
ATOM 1149 C CA . GLU A 1 137 ? -10.744 5.110 21.576 1.00 73.88 137 GLU A CA 1
ATOM 1150 C C . GLU A 1 137 ? -11.822 4.028 21.703 1.00 73.88 137 GLU A C 1
ATOM 1152 O O . GLU A 1 137 ? -12.589 4.063 22.660 1.00 73.88 137 GLU A O 1
ATOM 1157 N N . ASP A 1 138 ? -11.812 3.002 20.844 1.00 75.94 138 ASP A N 1
ATOM 1158 C CA . ASP A 1 138 ? -12.699 1.839 20.969 1.00 75.94 138 ASP A CA 1
ATOM 1159 C C . ASP A 1 138 ? -12.538 1.147 22.329 1.00 75.94 138 ASP A C 1
ATOM 1161 O O . ASP A 1 138 ? -13.525 0.767 22.958 1.00 75.94 138 ASP A O 1
ATOM 1165 N N . TYR A 1 139 ? -11.295 0.971 22.794 1.00 79.75 139 TYR A N 1
ATOM 1166 C CA . TYR A 1 139 ? -11.011 0.388 24.104 1.00 79.75 139 TYR A CA 1
ATOM 1167 C C . TYR A 1 139 ? -11.592 1.251 25.226 1.00 79.75 139 TYR A C 1
ATOM 1169 O O . TYR A 1 139 ? -12.212 0.728 26.152 1.00 79.75 139 TYR A O 1
ATOM 1177 N N . CYS A 1 140 ? -11.424 2.568 25.142 1.00 82.75 140 CYS A N 1
ATOM 1178 C CA . CYS A 1 140 ? -11.983 3.508 26.101 1.00 82.75 140 CYS A CA 1
ATOM 1179 C C . CYS A 1 140 ? -13.516 3.453 26.101 1.00 82.75 140 CYS A C 1
ATOM 1181 O O . CYS A 1 140 ? -14.103 3.325 27.169 1.00 82.75 140 CYS A O 1
ATOM 1183 N N . ILE A 1 141 ? -14.159 3.439 24.931 1.00 81.88 141 ILE A N 1
ATOM 1184 C CA . ILE A 1 141 ? -15.617 3.298 24.798 1.00 81.88 141 ILE A CA 1
ATOM 1185 C C . ILE A 1 141 ? -16.087 1.968 25.402 1.00 81.88 141 ILE A C 1
ATOM 1187 O O . ILE A 1 141 ? -16.978 1.961 26.246 1.00 81.88 141 ILE A O 1
ATOM 1191 N N . LYS A 1 142 ? -15.451 0.845 25.044 1.00 85.12 142 LYS A N 1
ATOM 1192 C CA . LYS A 1 142 ? -15.806 -0.499 25.536 1.00 85.12 142 LYS A CA 1
ATOM 1193 C C . LYS A 1 142 ? -15.700 -0.618 27.059 1.00 85.12 142 LYS A C 1
ATOM 1195 O O . LYS A 1 142 ? -16.468 -1.354 27.668 1.00 85.12 142 LYS A O 1
ATOM 1200 N N . ASN A 1 143 ? -14.762 0.103 27.668 1.00 84.31 143 ASN A N 1
ATOM 1201 C CA . ASN A 1 143 ? -14.541 0.101 29.113 1.00 84.31 143 ASN A CA 1
ATOM 1202 C C . ASN A 1 143 ? -15.200 1.295 29.832 1.00 84.31 143 ASN A C 1
ATOM 1204 O O . ASN A 1 143 ? -14.933 1.499 31.015 1.00 84.31 143 ASN A O 1
ATOM 1208 N N . ASN A 1 144 ? -16.043 2.086 29.151 1.00 85.00 144 ASN A N 1
ATOM 1209 C CA . ASN A 1 144 ? -16.665 3.307 29.685 1.00 85.00 144 ASN A CA 1
ATOM 1210 C C . ASN A 1 144 ? -15.656 4.295 30.311 1.00 85.00 144 ASN A C 1
ATOM 1212 O O . ASN A 1 144 ? -15.922 4.937 31.326 1.00 85.00 144 ASN A O 1
ATOM 1216 N N . ILE A 1 145 ? -14.478 4.422 29.701 1.00 85.25 145 ILE A N 1
AT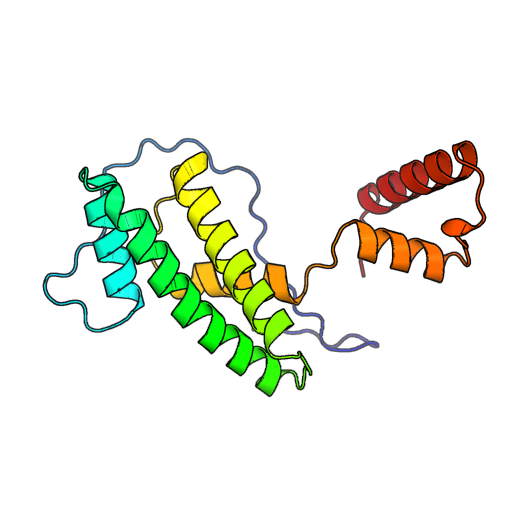OM 1217 C CA . ILE A 1 145 ? -13.403 5.318 30.125 1.00 85.25 145 ILE A CA 1
ATOM 1218 C C . ILE A 1 145 ? -13.495 6.614 29.321 1.00 85.25 145 ILE A C 1
ATOM 1220 O O . ILE A 1 145 ? -13.293 6.618 28.107 1.00 85.25 145 ILE A O 1
ATOM 1224 N N . ASN A 1 146 ? -13.706 7.746 29.994 1.00 83.81 146 ASN A N 1
ATOM 1225 C CA . ASN A 1 146 ? -13.578 9.050 29.348 1.00 83.81 146 ASN A CA 1
ATOM 1226 C C . ASN A 1 146 ? -12.118 9.520 29.379 1.00 83.81 146 ASN A C 1
ATOM 1228 O O . ASN A 1 146 ? -11.688 10.190 30.315 1.00 83.81 146 ASN A O 1
ATOM 1232 N N . PHE A 1 147 ? -11.359 9.172 28.337 1.00 79.88 147 PHE A N 1
ATOM 1233 C CA . PHE A 1 147 ? -9.917 9.428 28.257 1.00 79.88 147 PHE A CA 1
ATOM 1234 C C . PHE A 1 147 ? -9.530 10.911 28.417 1.00 79.88 147 PHE A C 1
ATOM 1236 O O . PHE A 1 147 ? -8.440 11.214 28.901 1.00 79.88 147 PHE A O 1
ATOM 1243 N N . PHE A 1 148 ? -10.411 11.841 28.038 1.00 79.94 148 PHE A N 1
ATOM 1244 C CA . PHE A 1 148 ? -10.136 13.281 28.069 1.00 79.94 148 PHE A CA 1
ATOM 1245 C C . PHE A 1 148 ? -10.311 13.911 29.454 1.00 79.94 148 PHE A C 1
ATOM 1247 O O . PHE A 1 148 ? -9.700 14.944 29.719 1.00 79.94 148 PHE A O 1
ATOM 1254 N N . LEU A 1 149 ? -11.096 13.284 30.334 1.00 84.00 149 LEU A N 1
ATOM 1255 C CA . LEU A 1 149 ? -11.326 13.750 31.708 1.00 84.00 149 LEU A CA 1
ATOM 1256 C C . LEU A 1 149 ? -10.329 13.171 32.719 1.00 84.00 149 LEU A C 1
ATOM 1258 O O . LEU A 1 149 ? -10.337 13.564 33.882 1.00 84.00 149 LEU A O 1
ATOM 1262 N N . LEU A 1 150 ? -9.479 12.239 32.286 1.00 84.88 150 LEU A N 1
ATOM 1263 C CA . LEU A 1 150 ? -8.476 11.612 33.138 1.00 84.88 150 LEU A CA 1
ATOM 1264 C C . LEU A 1 150 ? -7.289 12.540 33.410 1.00 84.88 150 LEU A C 1
ATOM 1266 O O . LEU A 1 150 ? -6.858 13.307 32.543 1.00 84.88 150 LEU A O 1
ATOM 1270 N N . SER A 1 151 ? -6.692 12.390 34.590 1.00 85.25 151 SER A N 1
ATOM 1271 C CA . SER A 1 151 ? -5.368 12.940 34.886 1.00 85.25 151 SER A CA 1
ATOM 1272 C C . SER A 1 151 ? -4.279 12.278 34.024 1.00 85.25 151 SER A C 1
ATOM 1274 O O . SER A 1 151 ? -4.458 11.185 33.479 1.00 85.25 151 SER A O 1
ATOM 1276 N N . GLU A 1 152 ? -3.113 12.916 33.890 1.00 81.69 152 GLU A N 1
ATOM 1277 C CA . GLU A 1 152 ? -2.017 12.373 33.068 1.00 81.69 152 GLU A CA 1
ATOM 1278 C C . GLU A 1 152 ? -1.506 11.007 33.561 1.00 81.69 152 GLU A C 1
ATOM 1280 O O . GLU A 1 152 ? -1.143 10.148 32.750 1.00 81.69 152 GLU A O 1
ATOM 1285 N N . ASP A 1 153 ? -1.540 10.753 34.869 1.00 82.38 153 ASP A N 1
ATOM 1286 C CA . ASP A 1 153 ? -1.138 9.462 35.435 1.00 82.38 153 ASP A CA 1
ATOM 1287 C C . ASP A 1 153 ? -2.152 8.353 35.130 1.00 82.38 153 ASP A C 1
ATOM 1289 O O . ASP A 1 153 ? -1.774 7.223 34.798 1.00 82.38 153 ASP A O 1
ATOM 1293 N N . GLU A 1 154 ? -3.443 8.680 35.135 1.00 82.00 154 GLU A N 1
ATOM 1294 C CA . GLU A 1 154 ? -4.507 7.760 34.735 1.00 82.00 154 GLU A CA 1
ATOM 1295 C C . GLU A 1 154 ? -4.459 7.468 33.234 1.00 82.00 154 GLU A C 1
ATOM 1297 O O . GLU A 1 154 ? -4.547 6.305 32.837 1.00 82.00 154 GLU A O 1
ATOM 1302 N N . LYS A 1 155 ? -4.197 8.472 32.387 1.00 83.19 155 LYS A N 1
ATOM 1303 C CA . LYS A 1 155 ? -3.973 8.259 30.945 1.00 83.19 155 LYS A CA 1
ATOM 1304 C C . LYS A 1 155 ? -2.802 7.311 30.689 1.00 83.19 155 LYS A C 1
ATOM 1306 O O . LYS A 1 155 ? -2.894 6.436 29.827 1.00 83.19 155 LYS A O 1
ATOM 1311 N N . ARG A 1 156 ? -1.702 7.438 31.442 1.00 81.94 156 ARG A N 1
ATOM 1312 C CA . ARG A 1 156 ? -0.550 6.517 31.358 1.00 81.94 156 ARG A CA 1
ATOM 1313 C C . ARG A 1 156 ? -0.909 5.099 31.793 1.00 81.94 156 ARG A C 1
ATOM 1315 O O . ARG A 1 156 ? -0.382 4.143 31.224 1.00 81.94 156 ARG A O 1
ATOM 1322 N N . LYS A 1 157 ? -1.783 4.946 32.790 1.00 84.19 157 LYS A N 1
ATOM 1323 C CA . LYS A 1 157 ? -2.282 3.639 33.241 1.00 84.19 157 LYS A CA 1
ATOM 1324 C C . LYS A 1 157 ? -3.182 2.993 32.185 1.00 84.19 157 LYS A C 1
ATOM 1326 O O . LYS A 1 157 ? -2.959 1.844 31.828 1.00 84.19 157 LYS A O 1
ATOM 1331 N N . VAL A 1 158 ? -4.107 3.753 31.600 1.00 83.38 158 VAL A N 1
ATOM 1332 C CA . VAL A 1 158 ? -4.984 3.284 30.514 1.00 83.38 158 VAL A CA 1
ATOM 1333 C C . VAL A 1 158 ? -4.177 2.853 29.287 1.00 83.38 158 VAL A C 1
ATOM 1335 O O . VAL A 1 158 ? -4.435 1.786 28.740 1.00 83.38 158 VAL A O 1
ATOM 1338 N N . LYS A 1 159 ? -3.149 3.619 28.891 1.00 82.88 159 LYS A N 1
ATOM 1339 C CA . LYS A 1 159 ? -2.251 3.234 27.786 1.00 82.88 159 LYS A CA 1
ATOM 1340 C C . LYS A 1 159 ? -1.493 1.931 28.062 1.00 82.88 159 LYS A C 1
ATOM 1342 O O . LYS A 1 159 ? -1.356 1.121 27.153 1.00 82.88 159 LYS A O 1
ATOM 1347 N N . ARG A 1 160 ? -1.019 1.717 29.297 1.00 85.19 160 ARG A N 1
ATOM 1348 C CA . ARG A 1 160 ? -0.369 0.455 29.697 1.00 85.19 160 ARG A CA 1
ATOM 1349 C C . ARG A 1 160 ? -1.334 -0.726 29.622 1.00 85.19 160 ARG A C 1
ATOM 1351 O O . ARG A 1 160 ? -1.018 -1.704 28.956 1.00 85.19 160 ARG A O 1
ATOM 1358 N N . ASN A 1 161 ? -2.525 -0.583 30.198 1.00 84.44 161 ASN A N 1
ATOM 1359 C CA . ASN A 1 161 ? -3.555 -1.622 30.160 1.00 84.44 161 ASN A CA 1
ATOM 1360 C C . ASN A 1 161 ? -3.985 -1.951 28.720 1.00 84.44 161 ASN A C 1
ATOM 1362 O O . ASN A 1 161 ? -4.217 -3.108 28.396 1.00 84.44 161 ASN A O 1
ATOM 1366 N N . PHE A 1 162 ? -4.054 -0.949 27.838 1.00 81.00 162 PHE A N 1
ATOM 1367 C CA . PHE A 1 162 ? -4.338 -1.153 26.417 1.00 81.00 162 PHE A CA 1
ATOM 1368 C C . PHE A 1 162 ? -3.237 -1.954 25.697 1.00 81.00 162 PHE A C 1
ATOM 1370 O O . PHE A 1 162 ? -3.541 -2.843 24.903 1.00 81.00 162 PHE A O 1
ATOM 1377 N N . GLU A 1 163 ? -1.958 -1.679 25.973 1.00 79.88 163 GLU A N 1
ATOM 1378 C CA . GLU A 1 163 ? -0.839 -2.445 25.399 1.00 79.88 163 GLU A CA 1
ATOM 1379 C C . GLU A 1 163 ? -0.773 -3.886 25.943 1.00 79.88 163 GLU A C 1
ATOM 1381 O O . GLU A 1 163 ? -0.414 -4.801 25.202 1.00 79.88 163 GLU A O 1
ATOM 1386 N N . GLU A 1 164 ? -1.158 -4.116 27.202 1.00 80.62 164 GLU A N 1
ATOM 1387 C CA . GLU A 1 164 ? -1.311 -5.462 27.780 1.00 80.62 164 GLU A CA 1
ATOM 1388 C C . GLU A 1 164 ? -2.493 -6.214 27.152 1.00 80.62 164 GLU A C 1
ATOM 1390 O O . GLU A 1 164 ? -2.317 -7.326 26.658 1.00 80.62 164 GLU A O 1
ATOM 1395 N N . TYR A 1 165 ? -3.655 -5.564 27.036 1.00 70.88 165 TYR A N 1
ATOM 1396 C CA . TYR A 1 165 ? -4.844 -6.103 26.365 1.00 70.88 165 TYR A CA 1
ATOM 1397 C C . TYR A 1 165 ? -4.550 -6.541 24.921 1.00 70.88 165 TYR A C 1
ATOM 1399 O O . TYR A 1 165 ? -5.036 -7.572 24.458 1.00 70.88 165 TYR A O 1
ATOM 1407 N N . LYS A 1 166 ? -3.702 -5.789 24.209 1.00 68.88 166 LYS A N 1
ATOM 1408 C CA . LYS A 1 166 ? -3.269 -6.113 22.845 1.00 68.88 166 LYS A CA 1
ATOM 1409 C C . LYS A 1 166 ? -2.362 -7.351 22.772 1.00 68.88 166 LYS A C 1
ATOM 1411 O O . LYS A 1 166 ? -2.397 -8.063 21.771 1.00 68.88 166 LYS A O 1
ATOM 1416 N N . LYS A 1 167 ? -1.536 -7.604 23.794 1.00 64.88 167 LYS A N 1
ATOM 1417 C CA . LYS A 1 167 ? -0.616 -8.757 23.848 1.00 64.88 167 LYS A CA 1
ATOM 1418 C C . LYS A 1 167 ? -1.325 -10.075 24.149 1.00 64.88 167 LYS A C 1
ATOM 1420 O O . LYS A 1 167 ? -0.835 -11.120 23.743 1.00 64.88 167 LYS A O 1
ATOM 1425 N N . GLU A 1 168 ? -2.476 -10.030 24.810 1.00 61.03 168 GLU A N 1
ATOM 1426 C CA . GLU A 1 168 ? -3.245 -11.220 25.195 1.00 61.03 168 GLU A CA 1
ATOM 1427 C C . GLU A 1 168 ? -4.068 -11.846 24.053 1.00 61.03 168 GLU A C 1
ATOM 1429 O O . GLU A 1 168 ? -4.834 -12.775 24.289 1.00 61.03 168 GLU A O 1
ATOM 1434 N N . GLY A 1 169 ? -3.948 -11.360 22.811 1.00 48.00 169 GLY A N 1
ATOM 1435 C CA . GLY A 1 169 ? -4.583 -11.996 21.649 1.00 48.00 169 GLY A CA 1
ATOM 1436 C C . GLY A 1 169 ? -6.117 -11.932 21.626 1.00 48.00 169 GLY A C 1
ATOM 1437 O O . GLY A 1 169 ? -6.736 -12.578 20.788 1.00 48.00 169 GLY A O 1
ATOM 1438 N N . ARG A 1 170 ? -6.752 -11.132 22.495 1.00 48.12 170 ARG A N 1
ATOM 1439 C CA . ARG A 1 170 ? -8.210 -10.913 22.511 1.00 48.12 170 ARG A CA 1
ATOM 1440 C C . ARG A 1 170 ? -8.641 -9.916 21.430 1.00 48.12 170 ARG A C 1
ATOM 1442 O O . ARG A 1 170 ? -9.118 -8.817 21.722 1.00 48.12 170 ARG A O 1
ATOM 1449 N N . HIS A 1 171 ? -8.435 -10.300 20.175 1.00 41.94 171 HIS A N 1
ATOM 1450 C CA . HIS A 1 171 ? -8.998 -9.637 19.006 1.00 41.94 171 HIS A CA 1
ATOM 1451 C C . HIS A 1 171 ? -9.973 -10.595 18.305 1.00 41.94 171 HIS A C 1
ATOM 1453 O O . HIS A 1 171 ? -9.554 -11.434 17.514 1.00 41.94 171 HIS A O 1
ATOM 1459 N N . GLU A 1 172 ? -11.260 -10.448 18.638 1.00 33.16 172 GLU A N 1
ATOM 1460 C CA . GLU A 1 172 ? -12.397 -10.787 17.766 1.00 33.16 172 GLU A CA 1
ATOM 1461 C C . GLU A 1 172 ? -12.675 -9.612 16.820 1.00 33.16 172 GLU A C 1
ATOM 1463 O O . GLU A 1 172 ? -12.609 -8.448 17.297 1.00 33.16 172 GLU A O 1
#